Protein AF-A0A183ULR3-F1 (afdb_monomer_lite)

Secondary structure (DSSP, 8-state):
-HHHHHHHHHHHHHHHHHHHHH-TT--HHHHHHHHHHHHHHHHHHHHHHHHH---PPPGGG---HHHHHHHHHHT-

Organism: Toxocara canis (NCBI:txid6265)

InterPro domains:
  IPR020846 Major facilitator superfamily domain [PS50850] (1-76)
  IPR036259 MFS transporter superfamily [SSF103473] (1-63)

Foldseek 3Di:
DVPVVVVVVVVVVVLVVVLCVQCVPVDPVSVVVSVVVVVVVVVVVVVVCVPVDDVPPDPVPPPDVVVVVVVVVVVD

Radius of gyration: 23.7 Å; chains: 1; bounding box: 55×23×61 Å

pLDDT: mean 75.32, std 10.62, range [50.34, 91.06]

Structure (mmCIF, N/CA/C/O backbone):
data_AF-A0A183ULR3-F1
#
_entry.id   AF-A0A183ULR3-F1
#
loop_
_atom_site.group_PDB
_atom_site.id
_atom_site.type_symbol
_atom_site.label_atom_id
_atom_site.label_alt_id
_atom_site.label_comp_id
_atom_site.label_asym_id
_atom_site.label_entity_id
_atom_site.label_seq_id
_atom_site.pdbx_PDB_ins_code
_atom_site.Cartn_x
_atom_site.Cartn_y
_atom_site.Cartn_z
_atom_site.occupancy
_atom_site.B_iso_or_equiv
_atom_site.auth_seq_id
_atom_site.auth_comp_id
_atom_site.auth_asym_id
_atom_site.auth_atom_id
_atom_site.pdbx_PDB_model_num
ATOM 1 N N . MET A 1 1 ? 13.118 11.886 -9.231 1.00 61.16 1 MET A N 1
ATOM 2 C CA . MET A 1 1 ? 13.083 11.903 -7.751 1.00 61.16 1 MET A CA 1
ATOM 3 C C . MET A 1 1 ? 11.760 12.416 -7.172 1.00 61.16 1 MET A C 1
ATOM 5 O O . MET A 1 1 ? 11.379 11.950 -6.112 1.00 61.16 1 MET A O 1
ATOM 9 N N . THR A 1 2 ? 11.006 13.290 -7.851 1.00 80.31 2 THR A N 1
ATOM 10 C CA . THR A 1 2 ? 9.751 13.871 -7.318 1.00 80.31 2 THR A CA 1
ATOM 11 C C . THR A 1 2 ? 8.498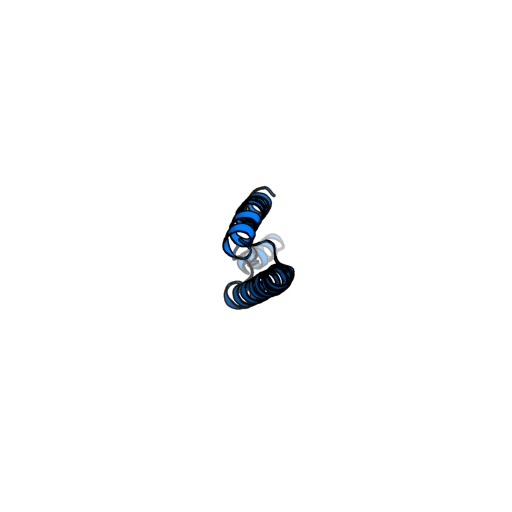 12.994 -7.479 1.00 80.31 2 THR A C 1
ATOM 13 O O . THR A 1 2 ? 7.678 12.955 -6.572 1.00 80.31 2 THR A O 1
ATOM 16 N N . LEU A 1 3 ? 8.358 12.238 -8.576 1.00 80.19 3 LEU A N 1
ATOM 17 C CA . LEU A 1 3 ? 7.170 11.401 -8.852 1.00 80.19 3 LEU A CA 1
ATOM 18 C C . LEU A 1 3 ? 6.894 10.333 -7.782 1.00 80.19 3 LEU A C 1
ATOM 20 O O . LEU A 1 3 ? 5.757 10.174 -7.347 1.00 80.19 3 LEU A O 1
ATOM 24 N N . ILE A 1 4 ? 7.940 9.641 -7.324 1.00 83.62 4 ILE A N 1
ATOM 25 C CA . ILE A 1 4 ? 7.826 8.622 -6.270 1.00 83.62 4 ILE A CA 1
ATOM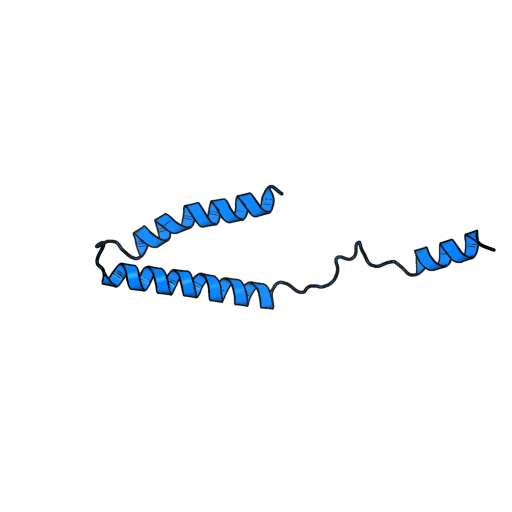 26 C C . ILE A 1 4 ? 7.397 9.280 -4.951 1.00 83.62 4 ILE A C 1
ATOM 28 O O . ILE A 1 4 ? 6.498 8.788 -4.276 1.00 83.62 4 ILE A O 1
ATOM 32 N N . GLY A 1 5 ? 7.980 10.437 -4.618 1.00 82.81 5 GLY A N 1
ATOM 33 C CA . GLY A 1 5 ? 7.625 11.191 -3.414 1.00 82.81 5 GLY A CA 1
ATOM 34 C C . GLY A 1 5 ? 6.177 11.689 -3.416 1.00 82.81 5 GLY A C 1
ATOM 35 O O . GLY A 1 5 ? 5.527 11.663 -2.373 1.00 82.81 5 GLY A O 1
ATOM 36 N N . ILE A 1 6 ? 5.645 12.087 -4.576 1.00 86.69 6 ILE A N 1
ATOM 37 C CA . ILE A 1 6 ? 4.234 12.485 -4.711 1.00 86.69 6 ILE A CA 1
ATOM 38 C C . ILE A 1 6 ? 3.316 11.284 -4.463 1.00 86.69 6 ILE A C 1
ATOM 40 O O . ILE A 1 6 ? 2.363 11.403 -3.697 1.00 86.69 6 ILE A O 1
ATOM 44 N N . GLY A 1 7 ? 3.634 10.118 -5.038 1.00 85.44 7 GLY A N 1
ATOM 45 C CA . GLY A 1 7 ? 2.866 8.891 -4.805 1.00 85.44 7 GLY A CA 1
ATOM 46 C C . GLY A 1 7 ? 2.784 8.517 -3.321 1.00 85.44 7 GLY A C 1
ATOM 47 O O . GLY A 1 7 ? 1.706 8.210 -2.817 1.00 85.44 7 GLY A O 1
ATOM 48 N N . LEU A 1 8 ? 3.901 8.631 -2.596 1.00 84.44 8 LEU A N 1
ATOM 49 C CA . LEU A 1 8 ? 3.948 8.371 -1.153 1.00 84.44 8 LEU A CA 1
ATOM 50 C C . LEU A 1 8 ? 3.136 9.389 -0.338 1.00 84.44 8 LEU A C 1
ATOM 52 O O . LEU A 1 8 ? 2.434 9.003 0.594 1.00 84.44 8 LEU A O 1
ATOM 56 N N . ASN A 1 9 ? 3.184 10.675 -0.698 1.00 87.38 9 ASN A N 1
ATOM 57 C CA . ASN A 1 9 ? 2.417 11.715 -0.001 1.00 87.38 9 ASN A CA 1
ATOM 58 C C . ASN A 1 9 ? 0.905 11.525 -0.150 1.00 87.38 9 ASN A C 1
ATOM 60 O O . ASN A 1 9 ? 0.163 11.724 0.807 1.00 87.38 9 ASN A O 1
ATOM 64 N N . ILE A 1 10 ? 0.443 11.103 -1.329 1.00 86.31 10 ILE A N 1
ATOM 65 C CA . ILE A 1 10 ? -0.979 10.817 -1.554 1.00 86.31 10 ILE A CA 1
ATOM 66 C C . ILE A 1 10 ? -1.431 9.640 -0.676 1.00 86.31 10 ILE A C 1
ATOM 68 O O . ILE A 1 10 ? -2.489 9.717 -0.055 1.00 86.31 10 ILE A O 1
ATOM 72 N N . GLY A 1 11 ? -0.612 8.588 -0.565 1.00 83.00 11 GLY A N 1
ATOM 73 C CA . GLY A 1 11 ? -0.884 7.460 0.333 1.00 83.00 11 GLY A CA 1
ATOM 74 C C . GLY A 1 11 ? -0.958 7.877 1.807 1.00 83.00 11 GLY A C 1
ATOM 75 O O . GLY A 1 11 ? -1.870 7.465 2.518 1.00 83.00 11 GLY A O 1
ATOM 76 N N . LEU A 1 12 ? -0.058 8.766 2.238 1.00 83.00 12 LEU A N 1
ATOM 77 C CA . LEU A 1 12 ? -0.038 9.341 3.590 1.00 83.00 12 LEU A CA 1
ATOM 78 C C . LEU A 1 12 ? -1.278 10.179 3.910 1.00 83.00 12 LEU A C 1
ATOM 80 O O . LEU A 1 12 ? -1.756 10.150 5.038 1.00 83.00 12 LEU A O 1
ATOM 84 N N . ILE A 1 13 ? -1.806 10.915 2.929 1.00 87.69 13 ILE A N 1
ATOM 85 C CA . ILE A 1 13 ? -3.040 11.687 3.111 1.00 87.69 13 ILE A CA 1
ATOM 86 C C . ILE A 1 13 ? -4.254 10.758 3.145 1.00 87.69 13 ILE A C 1
ATOM 88 O O . 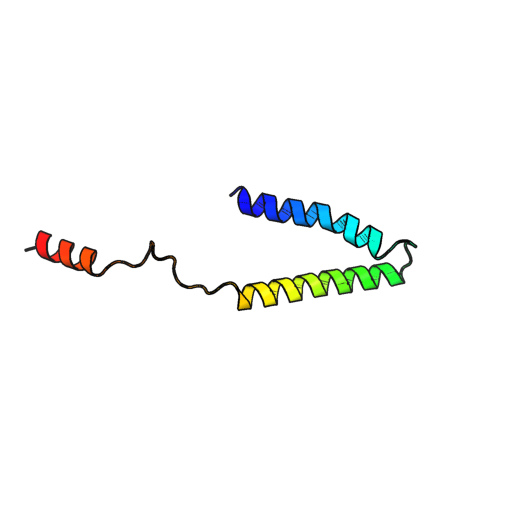ILE A 1 13 ? -5.189 11.042 3.880 1.00 87.69 13 ILE A O 1
ATOM 92 N N . MET A 1 14 ? -4.253 9.653 2.395 1.00 85.00 14 MET A N 1
ATOM 93 C CA . MET A 1 14 ? -5.362 8.690 2.364 1.00 85.00 14 MET A CA 1
ATOM 94 C C . MET A 1 14 ? -5.494 7.883 3.669 1.00 85.00 14 MET A C 1
ATOM 96 O O . MET A 1 14 ? -6.609 7.578 4.090 1.00 85.00 14 MET A O 1
ATOM 100 N N . GLU A 1 15 ? -4.375 7.567 4.322 1.00 81.94 15 GLU A N 1
ATOM 101 C CA . GLU A 1 15 ? -4.302 6.802 5.578 1.00 81.94 15 GLU A CA 1
ATOM 102 C C . GLU A 1 15 ? -5.247 7.305 6.695 1.00 81.94 15 GLU A C 1
ATOM 104 O O . GLU A 1 15 ? -6.070 6.516 7.165 1.00 81.94 15 GLU A O 1
ATOM 109 N N . PRO A 1 16 ? -5.246 8.595 7.091 1.00 80.94 16 PRO A N 1
ATOM 110 C CA . PRO A 1 16 ? -6.132 9.096 8.143 1.00 80.94 16 PRO A CA 1
ATOM 111 C C . PRO A 1 16 ? -7.622 9.045 7.774 1.00 80.94 16 PRO A C 1
ATOM 113 O O . PRO A 1 16 ? -8.453 8.868 8.662 1.00 80.94 16 PRO A O 1
ATOM 116 N N . PHE A 1 17 ? -7.986 9.141 6.489 1.00 81.56 17 PHE A N 1
ATOM 117 C CA . PHE A 1 17 ? -9.380 8.950 6.061 1.00 81.56 17 PHE A CA 1
ATOM 118 C C . PHE A 1 17 ? -9.810 7.488 6.179 1.00 81.56 17 PHE A C 1
ATOM 120 O O . PHE A 1 17 ? -10.946 7.210 6.565 1.00 81.56 17 PHE A O 1
ATOM 127 N N . LEU A 1 18 ? -8.902 6.556 5.880 1.00 75.88 18 LEU A N 1
ATOM 128 C CA . LEU A 1 18 ? -9.155 5.129 6.045 1.00 75.88 18 LEU A CA 1
ATOM 129 C C . LEU A 1 18 ? -9.336 4.776 7.529 1.00 75.88 18 LEU A C 1
ATOM 131 O O . LEU A 1 18 ? -10.270 4.060 7.885 1.00 75.88 18 LEU A O 1
ATOM 135 N N . VAL A 1 19 ? -8.490 5.341 8.397 1.00 77.75 19 VAL A N 1
ATOM 136 C CA . VAL A 1 19 ? -8.595 5.195 9.856 1.00 77.75 19 VAL A CA 1
ATOM 137 C C . VAL A 1 19 ? -9.918 5.759 10.375 1.00 77.75 19 VAL A C 1
ATOM 139 O O . VAL A 1 19 ? -10.608 5.089 11.141 1.00 77.75 19 VAL A O 1
ATOM 142 N N . TYR A 1 20 ? -10.310 6.948 9.910 1.00 77.44 20 TYR A N 1
ATOM 143 C CA . TYR A 1 20 ? -11.576 7.582 10.286 1.00 77.44 20 TYR A CA 1
ATOM 144 C C . TYR A 1 20 ? -12.804 6.751 9.880 1.00 77.44 20 TYR A C 1
ATOM 146 O O . TYR A 1 20 ? -13.774 6.677 10.630 1.00 77.44 20 TYR A O 1
ATOM 154 N N . ALA A 1 21 ? -12.763 6.094 8.717 1.00 73.25 21 ALA A N 1
ATOM 155 C CA . ALA A 1 21 ? -13.861 5.251 8.245 1.00 73.25 21 ALA A CA 1
ATOM 156 C C . ALA A 1 21 ? -13.973 3.915 9.003 1.00 73.25 21 ALA A C 1
ATOM 158 O O . ALA A 1 21 ? -15.074 3.390 9.163 1.00 73.25 21 ALA A O 1
ATOM 159 N N . VAL A 1 22 ? -12.845 3.350 9.439 1.00 68.88 22 VAL A N 1
ATOM 160 C CA . VAL A 1 22 ? -12.779 2.000 10.020 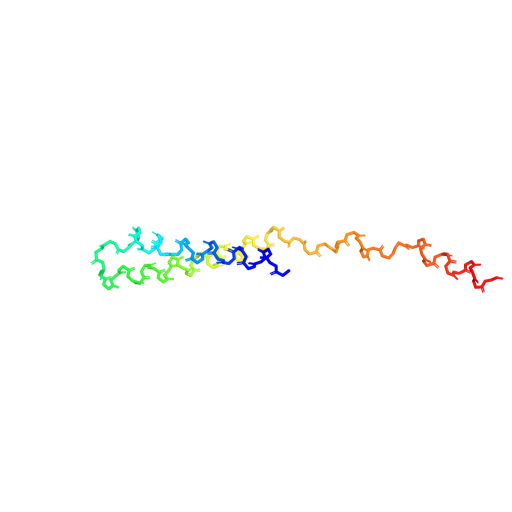1.00 68.88 22 VAL A CA 1
ATOM 161 C C . VAL A 1 22 ? -12.908 1.998 11.547 1.00 68.88 22 VAL A C 1
ATOM 163 O O . VAL A 1 22 ? -13.398 1.018 12.102 1.00 68.88 22 VAL A O 1
ATOM 166 N N . ALA A 1 23 ? -12.512 3.075 12.230 1.00 67.31 23 ALA A N 1
ATOM 167 C CA . ALA A 1 23 ? -12.518 3.152 13.692 1.00 67.31 23 ALA A CA 1
ATOM 168 C C . ALA A 1 23 ? -13.288 4.376 14.234 1.00 67.31 23 ALA A C 1
ATOM 170 O O . ALA A 1 23 ? -12.696 5.217 14.915 1.00 67.31 23 ALA A O 1
ATOM 171 N N . PRO A 1 24 ? -14.605 4.500 13.972 1.00 64.69 24 PRO A N 1
ATOM 172 C CA . PRO A 1 24 ? -15.388 5.647 14.432 1.00 64.69 24 PRO A CA 1
ATOM 173 C C . PRO A 1 24 ? -15.585 5.690 15.959 1.00 64.69 24 PRO A C 1
ATOM 175 O O . PRO A 1 24 ? -15.734 6.775 16.514 1.00 64.69 24 PRO A O 1
ATOM 178 N N . GLU A 1 25 ? -15.565 4.545 16.656 1.00 70.00 25 GLU A N 1
ATOM 179 C CA . GLU A 1 25 ? -15.780 4.483 18.114 1.00 70.00 25 GLU A CA 1
ATOM 180 C C . GLU A 1 25 ? -14.487 4.400 18.946 1.00 70.00 25 GLU A C 1
ATOM 182 O O . GLU A 1 25 ? -14.546 4.326 20.174 1.00 70.00 25 GLU A O 1
ATOM 187 N N . HIS A 1 26 ? -13.308 4.458 18.311 1.00 65.12 26 HIS A N 1
ATOM 188 C CA . HIS A 1 26 ? -11.999 4.418 18.984 1.00 65.12 26 HIS A CA 1
ATOM 189 C C . HIS A 1 26 ? -11.814 3.221 19.944 1.00 65.12 26 HIS A C 1
ATOM 191 O O . HIS A 1 26 ? -11.032 3.296 20.899 1.00 65.12 26 HIS A O 1
ATOM 197 N N . GLN A 1 27 ? -12.502 2.098 19.710 1.00 78.12 27 GLN A N 1
ATOM 198 C CA . GLN A 1 27 ? -12.396 0.931 20.581 1.00 78.12 27 GLN A CA 1
ATOM 199 C C . GLN A 1 27 ? -11.120 0.128 20.286 1.00 78.12 27 GLN A C 1
ATOM 201 O O . GLN A 1 27 ? -10.606 0.103 19.168 1.00 78.12 27 GLN A O 1
ATOM 206 N N . TRP A 1 28 ? -10.613 -0.606 21.283 1.00 71.81 28 TRP A N 1
ATOM 207 C CA . TRP A 1 28 ? -9.425 -1.466 21.129 1.00 71.81 28 TRP A CA 1
ATOM 208 C C . TRP A 1 28 ? -9.579 -2.522 20.021 1.00 71.81 28 TRP A C 1
ATOM 210 O O . TRP A 1 28 ? -8.594 -2.960 19.426 1.00 71.81 28 TRP A O 1
ATOM 220 N N . ASN A 1 29 ? -10.809 -2.954 19.742 1.00 76.56 29 ASN A N 1
ATOM 221 C CA . ASN A 1 29 ? -11.075 -3.923 18.686 1.00 76.56 29 ASN A CA 1
ATOM 222 C C . ASN A 1 29 ? -10.882 -3.320 17.282 1.00 76.56 29 ASN A C 1
ATOM 224 O O . ASN A 1 29 ? -10.354 -3.994 16.397 1.00 76.56 29 ASN A O 1
ATOM 228 N N . 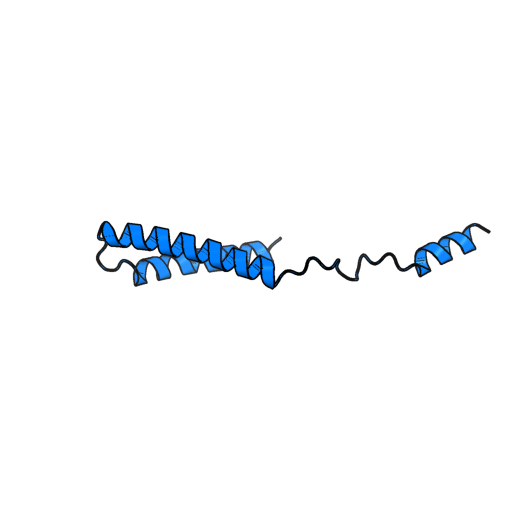ASP A 1 30 ? -11.203 -2.037 17.112 1.00 73.75 30 ASP A N 1
ATOM 229 C CA . ASP A 1 30 ? -11.095 -1.329 15.833 1.00 73.75 30 ASP A CA 1
ATOM 230 C C . ASP A 1 30 ? -9.628 -1.133 15.435 1.00 73.75 30 ASP A C 1
ATOM 232 O O . ASP A 1 30 ? -9.257 -1.307 14.277 1.00 73.75 30 ASP A O 1
ATOM 236 N N . TRP A 1 31 ? -8.749 -0.899 16.414 1.00 77.44 31 TRP A N 1
ATOM 237 C CA . TRP A 1 31 ? -7.302 -0.811 16.191 1.00 77.44 31 TRP A CA 1
ATOM 238 C C . TRP A 1 31 ? -6.691 -2.101 15.644 1.00 77.44 31 TRP A C 1
ATOM 240 O O . TRP A 1 31 ? -5.815 -2.057 14.779 1.00 77.44 31 TRP A O 1
ATOM 250 N N . LYS A 1 32 ? -7.159 -3.266 16.104 1.00 81.38 32 LYS A N 1
ATOM 251 C CA . LYS A 1 32 ? -6.713 -4.552 15.542 1.00 81.38 32 LYS A CA 1
ATOM 252 C C . LYS A 1 32 ? -7.141 -4.683 14.085 1.00 81.38 32 LYS A C 1
ATOM 254 O O . LYS A 1 32 ? -6.368 -5.173 13.264 1.00 81.38 32 LYS A O 1
ATOM 259 N N . LEU A 1 33 ? -8.349 -4.223 13.768 1.00 81.50 33 LEU A N 1
ATOM 260 C CA . LEU A 1 33 ? -8.871 -4.248 12.409 1.00 81.50 33 LEU A CA 1
ATOM 261 C C . LEU A 1 33 ? -8.082 -3.302 11.491 1.00 81.50 33 LEU A C 1
ATOM 263 O O . LEU A 1 33 ? -7.753 -3.701 10.377 1.00 81.50 33 LEU A O 1
ATOM 267 N N . LEU A 1 34 ? -7.665 -2.126 11.980 1.00 82.19 34 LEU A N 1
ATOM 268 C CA . LEU A 1 34 ? -6.763 -1.218 11.255 1.00 82.19 34 LEU A CA 1
ATOM 269 C C . LEU A 1 34 ? -5.441 -1.893 10.875 1.00 82.19 34 LEU A C 1
ATOM 271 O O . LEU A 1 34 ? -5.042 -1.839 9.713 1.00 82.19 34 LEU A O 1
ATOM 275 N N . PHE A 1 35 ? -4.787 -2.586 11.813 1.00 82.50 35 PHE A N 1
ATOM 276 C CA . PHE A 1 35 ? -3.543 -3.309 11.519 1.00 82.50 35 PHE A CA 1
ATOM 277 C C . PHE A 1 35 ? -3.736 -4.412 10.475 1.00 82.50 35 PHE A C 1
ATOM 279 O O . PHE A 1 35 ? -2.896 -4.579 9.589 1.00 82.50 35 PHE A O 1
ATOM 286 N N . ILE A 1 36 ? -4.847 -5.148 10.555 1.00 85.38 36 ILE A N 1
ATOM 287 C CA . ILE A 1 36 ? -5.166 -6.203 9.588 1.00 85.38 36 ILE A CA 1
ATOM 288 C C . ILE A 1 36 ? -5.430 -5.605 8.200 1.00 85.38 36 ILE A C 1
ATOM 290 O O . ILE A 1 36 ? -4.890 -6.108 7.216 1.00 85.38 36 ILE A O 1
ATOM 294 N N . VAL A 1 37 ? -6.203 -4.519 8.105 1.00 83.94 37 VAL A N 1
ATOM 295 C CA . VAL A 1 37 ? -6.498 -3.832 6.834 1.00 83.94 37 VAL A CA 1
ATOM 296 C C . VAL A 1 37 ? -5.233 -3.229 6.222 1.00 83.94 37 VAL A C 1
ATOM 298 O O . VAL A 1 37 ? -4.999 -3.372 5.017 1.00 83.94 37 VAL A O 1
ATOM 301 N N . HIS A 1 38 ? -4.379 -2.609 7.038 1.00 84.31 38 HIS A N 1
ATOM 302 C CA . HIS A 1 38 ? -3.110 -2.051 6.579 1.00 84.31 38 HIS A CA 1
ATOM 303 C C . HIS A 1 38 ? -2.186 -3.166 6.056 1.00 84.31 38 HIS A C 1
ATOM 305 O O . HIS A 1 38 ? -1.682 -3.088 4.933 1.00 84.31 38 HIS A O 1
ATOM 311 N N . GLY A 1 39 ? -2.051 -4.266 6.806 1.00 85.56 39 GLY A N 1
ATOM 312 C CA . GLY A 1 39 ? -1.311 -5.456 6.375 1.00 85.56 39 GLY A CA 1
ATOM 313 C C . GLY A 1 39 ? -1.858 -6.075 5.083 1.00 85.56 39 GLY A C 1
ATOM 314 O O . GLY A 1 39 ? -1.089 -6.413 4.183 1.00 85.56 39 GLY A O 1
ATOM 315 N N . ALA A 1 40 ? -3.182 -6.165 4.941 1.00 88.50 40 ALA A N 1
ATOM 316 C CA . ALA A 1 40 ? -3.819 -6.659 3.722 1.00 88.50 40 ALA A CA 1
ATOM 317 C C . ALA A 1 40 ? -3.534 -5.750 2.515 1.00 88.50 40 ALA A C 1
ATOM 319 O O . ALA A 1 40 ? -3.257 -6.246 1.424 1.00 88.50 40 ALA A O 1
ATOM 320 N N . THR A 1 41 ? -3.528 -4.429 2.711 1.00 84.75 41 THR A N 1
ATOM 321 C CA . THR A 1 41 ? -3.208 -3.448 1.660 1.00 84.75 41 THR A CA 1
ATOM 322 C C . THR A 1 41 ? -1.773 -3.610 1.152 1.00 84.75 41 THR A C 1
ATOM 324 O O . THR A 1 41 ? -1.539 -3.580 -0.060 1.00 84.75 41 THR A O 1
ATOM 327 N N . LEU A 1 42 ? -0.813 -3.860 2.051 1.00 85.31 42 LEU A N 1
ATOM 328 C CA . LEU A 1 42 ? 0.577 -4.170 1.688 1.00 85.31 42 LEU A CA 1
ATOM 329 C C . LEU A 1 42 ? 0.677 -5.450 0.849 1.00 85.31 42 LEU A C 1
ATOM 331 O O . LEU A 1 42 ? 1.344 -5.453 -0.187 1.00 85.31 42 LEU A O 1
ATOM 335 N N . ILE A 1 43 ? -0.014 -6.516 1.263 1.00 91.06 43 ILE A N 1
ATOM 336 C CA . ILE A 1 43 ? -0.027 -7.794 0.536 1.00 91.06 43 ILE A CA 1
ATOM 337 C C . ILE A 1 43 ? -0.644 -7.617 -0.855 1.00 91.06 43 ILE A C 1
ATOM 339 O O . ILE A 1 43 ? -0.054 -8.048 -1.844 1.00 91.06 43 ILE A O 1
ATOM 343 N N . LEU A 1 44 ? -1.791 -6.940 -0.952 1.00 89.50 44 LEU A N 1
ATOM 344 C CA . LEU A 1 44 ? -2.442 -6.654 -2.231 1.00 89.50 44 LEU A CA 1
ATOM 345 C C . LEU A 1 44 ? -1.520 -5.855 -3.149 1.00 89.50 44 LEU A C 1
ATOM 347 O O . LEU A 1 44 ? -1.319 -6.242 -4.296 1.00 89.50 44 LEU A O 1
ATOM 351 N N . THR A 1 45 ? -0.903 -4.791 -2.639 1.00 84.81 45 THR A N 1
ATOM 352 C CA . THR A 1 45 ? 0.027 -3.964 -3.421 1.00 84.81 45 THR A CA 1
ATOM 353 C C . THR A 1 45 ? 1.217 -4.783 -3.919 1.00 84.81 45 THR A C 1
ATOM 355 O O . THR A 1 45 ? 1.625 -4.634 -5.069 1.00 84.81 45 THR A O 1
ATOM 358 N N . ASN A 1 46 ? 1.743 -5.689 -3.091 1.00 87.25 46 ASN A N 1
ATOM 359 C CA . ASN A 1 46 ? 2.832 -6.584 -3.471 1.00 87.25 46 ASN A CA 1
ATOM 360 C C . ASN A 1 46 ? 2.414 -7.561 -4.585 1.00 87.25 46 ASN A C 1
ATOM 362 O O . ASN A 1 46 ? 3.128 -7.703 -5.575 1.00 87.25 46 ASN A O 1
ATOM 366 N N . ILE A 1 47 ? 1.225 -8.161 -4.474 1.00 90.25 47 ILE A N 1
ATOM 367 C CA . ILE A 1 47 ? 0.657 -9.036 -5.512 1.00 90.25 47 ILE A CA 1
ATOM 368 C C . ILE A 1 47 ? 0.459 -8.261 -6.820 1.00 90.25 47 ILE A C 1
ATOM 370 O O . ILE A 1 47 ? 0.856 -8.737 -7.884 1.00 90.25 47 ILE A O 1
ATOM 374 N N . PHE A 1 48 ? -0.098 -7.050 -6.751 1.00 87.50 48 PHE A N 1
ATOM 375 C CA . PHE A 1 48 ? -0.246 -6.168 -7.909 1.00 87.50 48 PHE A CA 1
ATOM 376 C C . PHE A 1 48 ? 1.106 -5.864 -8.560 1.00 87.50 48 PHE A C 1
ATOM 378 O O . PHE A 1 48 ? 1.222 -5.947 -9.781 1.00 87.50 48 PHE A O 1
ATOM 385 N N . PHE A 1 49 ? 2.138 -5.575 -7.768 1.00 83.38 49 PHE A N 1
ATOM 386 C CA . PHE A 1 49 ? 3.498 -5.361 -8.266 1.00 83.38 49 PHE A CA 1
ATOM 387 C C . PHE A 1 49 ? 4.028 -6.577 -9.027 1.00 83.38 49 PHE A C 1
ATOM 389 O O . PHE A 1 49 ? 4.521 -6.430 -10.143 1.00 83.38 49 PHE A O 1
ATOM 396 N N . CYS A 1 50 ? 3.876 -7.773 -8.458 1.00 83.12 50 CYS A N 1
ATOM 397 C CA . CYS A 1 50 ? 4.318 -9.018 -9.082 1.00 83.12 50 CYS A CA 1
ATOM 398 C C . CYS A 1 50 ? 3.614 -9.300 -10.420 1.00 83.12 50 CYS A C 1
ATOM 400 O O . CYS A 1 50 ? 4.221 -9.884 -11.314 1.00 83.12 50 CYS A O 1
ATOM 402 N N . ILE A 1 51 ? 2.348 -8.894 -10.569 1.00 84.81 51 ILE A N 1
ATOM 403 C CA . ILE A 1 51 ? 1.564 -9.124 -11.793 1.00 84.81 51 ILE A CA 1
ATOM 404 C C . ILE A 1 51 ? 1.832 -8.045 -12.853 1.00 84.81 51 ILE A C 1
ATOM 406 O O . ILE A 1 51 ? 1.985 -8.364 -14.032 1.00 84.81 51 ILE A O 1
ATOM 410 N N . PHE A 1 52 ? 1.860 -6.769 -12.460 1.00 76.56 52 PHE A N 1
ATOM 411 C CA . PHE A 1 52 ? 1.914 -5.646 -13.404 1.00 76.56 52 PHE A CA 1
ATOM 412 C C . PHE A 1 52 ? 3.333 -5.255 -13.810 1.00 76.56 52 PHE A C 1
ATOM 414 O O . PHE A 1 52 ? 3.533 -4.754 -14.918 1.00 76.56 52 PHE A O 1
ATOM 421 N N . ILE A 1 53 ? 4.328 -5.480 -12.952 1.00 72.12 53 ILE A N 1
ATOM 422 C CA . ILE A 1 53 ? 5.715 -5.158 -13.279 1.00 72.12 53 ILE A CA 1
ATOM 423 C C . ILE A 1 53 ? 6.361 -6.371 -13.936 1.00 72.12 53 ILE A C 1
ATOM 425 O O . ILE A 1 53 ? 6.969 -7.221 -13.293 1.00 72.12 53 ILE A O 1
ATOM 429 N N . ARG A 1 54 ? 6.279 -6.418 -15.266 1.00 63.84 54 ARG A N 1
ATOM 430 C CA . ARG A 1 54 ? 7.238 -7.180 -16.067 1.00 63.84 54 ARG A CA 1
ATOM 431 C C . ARG A 1 54 ? 8.525 -6.372 -16.114 1.00 63.84 54 ARG A C 1
ATOM 433 O O . ARG A 1 54 ? 8.558 -5.294 -16.702 1.00 63.84 54 ARG A O 1
ATOM 440 N N . GLY A 1 55 ? 9.579 -6.893 -15.494 1.00 61.75 55 GLY A N 1
ATOM 441 C CA . GLY A 1 55 ? 10.940 -6.364 -15.598 1.00 61.75 55 GLY A CA 1
ATOM 442 C C . GLY A 1 55 ? 11.544 -6.574 -16.989 1.00 61.75 55 GLY A C 1
ATOM 443 O O . GLY A 1 55 ? 12.681 -7.023 -17.096 1.00 61.75 55 GLY A O 1
ATOM 444 N N . GLU A 1 56 ? 10.785 -6.323 -18.058 1.00 58.56 56 GLU A N 1
ATOM 445 C CA . GLU A 1 56 ? 11.344 -6.297 -19.402 1.00 58.56 56 GLU A CA 1
ATOM 446 C C . GLU A 1 56 ? 12.246 -5.063 -19.495 1.00 58.56 56 GLU A C 1
ATOM 448 O O . GLU A 1 56 ? 11.808 -3.955 -19.159 1.00 58.56 56 GLU A O 1
ATOM 453 N N . PRO A 1 57 ? 13.525 -5.241 -19.869 1.00 50.78 57 PRO A N 1
ATOM 454 C CA . PRO A 1 57 ? 14.461 -4.138 -19.938 1.00 50.78 57 PRO A CA 1
ATOM 455 C C . PRO A 1 57 ? 13.892 -3.089 -20.887 1.00 50.78 57 PRO A C 1
ATOM 457 O O . PRO A 1 57 ? 13.448 -3.390 -21.995 1.00 50.78 57 PRO A O 1
ATOM 460 N N . SER A 1 58 ? 13.869 -1.845 -20.418 1.00 50.34 58 SER A N 1
ATOM 461 C CA . SER A 1 58 ? 13.424 -0.712 -21.217 1.00 50.34 58 SER A CA 1
ATOM 462 C C . SER A 1 58 ? 14.186 -0.724 -22.549 1.00 50.34 58 SER A C 1
ATOM 464 O O . SER A 1 58 ? 15.417 -0.788 -22.538 1.00 50.34 58 SER A O 1
ATOM 466 N N . LYS A 1 59 ? 13.473 -0.662 -23.688 1.00 56.25 59 LYS A N 1
ATOM 467 C CA . LYS A 1 59 ? 14.021 -0.715 -25.070 1.00 56.25 59 LYS A CA 1
ATOM 468 C C . LYS A 1 59 ? 15.235 0.191 -25.313 1.00 56.25 59 LYS A C 1
ATOM 470 O O . LYS A 1 59 ? 15.998 -0.015 -26.247 1.00 56.25 59 LYS A O 1
ATOM 475 N N . PHE A 1 60 ? 15.422 1.198 -24.465 1.00 58.62 60 PHE A N 1
ATOM 476 C CA . PHE A 1 60 ? 16.554 2.112 -24.478 1.00 58.62 60 PHE A CA 1
ATOM 477 C C . PHE A 1 60 ? 17.918 1.450 -24.179 1.00 58.62 60 PHE A C 1
ATOM 479 O O . PHE A 1 60 ? 18.947 2.038 -24.495 1.00 58.62 60 PHE A O 1
ATOM 486 N N . THR A 1 61 ? 17.957 0.243 -23.598 1.00 54.38 61 THR A N 1
ATOM 487 C CA . THR A 1 61 ? 19.207 -0.502 -23.315 1.00 54.38 61 THR A CA 1
ATOM 488 C C . THR A 1 61 ? 19.370 -1.755 -24.179 1.00 54.38 61 THR A C 1
ATOM 490 O O . THR A 1 61 ? 20.300 -2.531 -23.963 1.00 54.38 61 THR A O 1
ATOM 493 N N . GLU A 1 62 ? 18.521 -1.967 -25.189 1.00 59.06 62 GLU A N 1
ATOM 494 C CA . GLU A 1 62 ? 18.855 -2.938 -26.231 1.00 59.06 62 GLU A CA 1
ATOM 495 C C . GLU A 1 62 ? 20.059 -2.386 -26.995 1.00 59.06 62 GLU A C 1
ATOM 497 O O . GLU A 1 62 ? 19.926 -1.544 -27.885 1.00 59.06 62 GLU A O 1
ATOM 502 N N . ILE A 1 63 ? 21.254 -2.838 -26.602 1.00 61.50 63 ILE A N 1
ATOM 503 C CA . ILE A 1 63 ? 22.496 -2.662 -27.349 1.00 61.50 63 ILE A CA 1
ATOM 504 C C . ILE A 1 63 ? 22.229 -3.295 -28.708 1.00 61.50 63 ILE A C 1
ATOM 506 O O . ILE A 1 63 ? 22.338 -4.507 -28.904 1.00 61.50 63 ILE A O 1
ATOM 510 N N . THR A 1 64 ? 21.736 -2.475 -29.626 1.00 61.12 64 THR A N 1
ATOM 511 C CA . THR A 1 64 ? 21.335 -2.928 -30.942 1.00 61.12 64 THR A CA 1
ATOM 512 C C . THR A 1 64 ? 22.606 -3.471 -31.574 1.00 61.12 64 THR A C 1
ATOM 514 O O . THR A 1 64 ? 23.632 -2.794 -31.607 1.00 61.12 64 THR A O 1
ATOM 517 N N . SER A 1 65 ? 22.562 -4.703 -32.072 1.00 59.59 65 SER A N 1
ATOM 518 C CA . SER A 1 65 ? 23.684 -5.360 -32.758 1.00 59.59 65 SER A CA 1
ATOM 519 C C . SER A 1 65 ? 24.291 -4.512 -33.896 1.00 59.59 65 SER A C 1
ATOM 521 O O . SER A 1 65 ? 25.421 -4.757 -34.319 1.00 59.59 65 SER A O 1
ATOM 523 N N . THR A 1 66 ? 23.572 -3.483 -34.352 1.00 63.12 66 THR A N 1
ATOM 524 C CA . THR A 1 66 ? 24.017 -2.398 -35.235 1.00 63.12 66 THR A CA 1
ATOM 525 C C . THR A 1 66 ? 25.184 -1.577 -34.670 1.00 63.12 66 THR A C 1
ATOM 527 O O . THR A 1 66 ? 26.105 -1.282 -35.427 1.00 63.12 66 THR A O 1
ATOM 530 N N . ASP A 1 67 ? 25.214 -1.267 -33.369 1.00 66.12 67 ASP A N 1
ATOM 531 C CA . ASP A 1 67 ? 26.313 -0.509 -32.740 1.00 66.12 67 ASP A CA 1
ATOM 532 C C . ASP A 1 67 ? 27.602 -1.348 -32.680 1.00 66.12 67 ASP A C 1
ATOM 534 O O . ASP A 1 67 ? 28.676 -0.917 -33.101 1.00 66.12 67 ASP A O 1
ATOM 538 N N . LYS A 1 68 ? 27.457 -2.639 -32.341 1.00 65.56 68 LYS A N 1
ATOM 539 C CA . LYS A 1 68 ? 28.549 -3.629 -32.384 1.00 65.56 68 LYS A CA 1
ATOM 540 C C . LYS A 1 68 ? 29.120 -3.819 -33.795 1.00 65.56 68 LYS A C 1
ATOM 542 O O . LYS A 1 68 ? 30.310 -4.084 -33.941 1.00 65.56 68 LYS A O 1
ATOM 547 N N . ARG A 1 69 ? 28.287 -3.702 -34.838 1.00 67.44 69 ARG A N 1
ATOM 548 C CA . ARG A 1 69 ? 28.719 -3.830 -36.241 1.00 67.44 69 ARG A CA 1
ATOM 549 C C . ARG A 1 69 ? 29.433 -2.573 -36.742 1.00 67.44 69 ARG A C 1
ATOM 551 O O . ARG A 1 69 ? 30.370 -2.703 -37.520 1.00 67.44 69 ARG A O 1
ATOM 558 N N . ARG A 1 70 ? 29.034 -1.382 -36.282 1.00 70.44 70 ARG A N 1
ATOM 559 C CA . ARG A 1 70 ? 29.673 -0.115 -36.666 1.00 70.44 70 ARG A CA 1
ATOM 560 C C . ARG A 1 70 ? 31.092 -0.002 -36.107 1.00 70.44 70 ARG A C 1
ATOM 562 O O . ARG A 1 70 ? 32.004 0.303 -36.864 1.00 70.44 70 ARG A O 1
ATOM 569 N N . GLY A 1 71 ? 31.297 -0.399 -34.850 1.00 69.19 71 GLY A N 1
ATOM 570 C CA . GLY A 1 71 ? 32.635 -0.443 -34.248 1.00 69.19 71 GLY A CA 1
ATOM 571 C C . GLY A 1 71 ? 33.616 -1.393 -34.951 1.00 69.19 71 GLY A C 1
ATOM 572 O O . GLY A 1 71 ? 34.802 -1.097 -34.999 1.00 69.19 71 GLY A O 1
ATOM 573 N N . MET A 1 72 ? 33.137 -2.495 -35.550 1.00 73.19 72 MET A N 1
ATOM 574 C CA . MET A 1 72 ? 33.990 -3.409 -36.334 1.00 73.19 72 MET A CA 1
ATOM 575 C C . MET A 1 72 ? 34.365 -2.865 -37.719 1.00 73.19 72 MET A C 1
ATOM 577 O O . MET A 1 72 ? 35.372 -3.286 -38.279 1.00 73.19 72 MET A O 1
ATOM 581 N N . LEU A 1 73 ? 33.558 -1.962 -38.285 1.00 76.44 73 LEU A N 1
ATOM 582 C CA . LEU A 1 73 ? 33.851 -1.313 -39.567 1.00 76.44 73 LEU A CA 1
ATOM 583 C C . LEU A 1 73 ? 34.791 -0.115 -39.394 1.00 76.44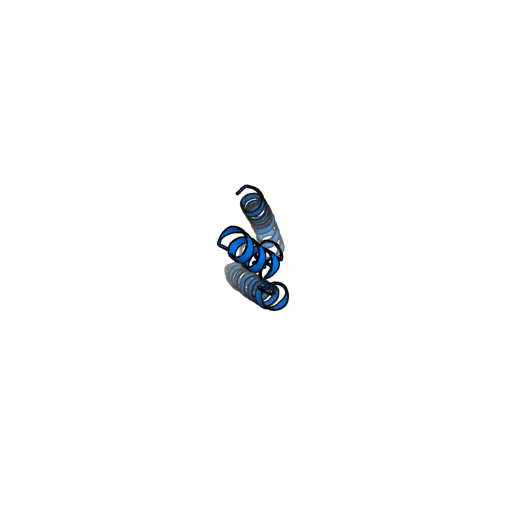 73 LEU A C 1
ATOM 585 O O . LEU A 1 73 ? 35.567 0.168 -40.293 1.00 76.44 73 LEU A O 1
ATOM 589 N N . GLU A 1 74 ? 34.740 0.568 -38.247 1.00 72.50 74 GLU A N 1
ATOM 590 C CA . GLU A 1 74 ? 35.663 1.667 -37.912 1.00 72.50 74 GLU A CA 1
ATOM 591 C C . GLU A 1 74 ? 37.043 1.161 -37.439 1.00 72.50 74 GLU A C 1
ATOM 593 O O . GLU A 1 74 ? 37.989 1.940 -37.360 1.00 72.50 74 GLU A O 1
ATOM 598 N N . SER A 1 75 ? 37.173 -0.139 -37.136 1.00 70.50 75 SER A N 1
ATOM 599 C CA . SER A 1 75 ? 38.430 -0.782 -36.724 1.00 70.50 75 SER A CA 1
ATOM 600 C C . SER A 1 75 ? 39.140 -1.572 -37.835 1.00 70.50 75 SER A C 1
ATOM 602 O O . SER A 1 75 ? 40.093 -2.290 -37.526 1.00 70.50 75 SER A O 1
ATOM 604 N N . SER A 1 76 ? 38.658 -1.514 -39.082 1.00 59.06 76 SER A N 1
ATOM 605 C CA . SER A 1 76 ? 39.227 -2.207 -40.251 1.00 59.06 76 SER A CA 1
ATOM 606 C C . SER A 1 76 ? 39.629 -1.223 -41.337 1.00 59.06 76 SER A C 1
ATOM 608 O O . SER A 1 76 ? 40.508 -1.627 -42.129 1.00 59.06 76 SER A O 1
#

Sequence (76 aa):
MTLIGIGLNIGLIMEPFLVYAVAPEHQWNDWKLLFIVHGATLILTNIFFCIFIRGEPSKFTEITSTDKRRGMLESS